Protein AF-A0A494TK35-F1 (afdb_monomer_lite)

Structure (mmCIF, N/CA/C/O backbone):
data_AF-A0A494TK35-F1
#
_entry.id   AF-A0A494TK35-F1
#
loop_
_atom_site.group_PDB
_atom_site.id
_atom_site.type_symbol
_atom_site.label_atom_id
_atom_site.label_alt_id
_atom_site.label_comp_id
_atom_site.label_asym_id
_atom_site.label_entity_id
_atom_site.label_seq_id
_atom_site.pdbx_PDB_ins_code
_atom_site.Cartn_x
_atom_site.Cartn_y
_atom_site.Cartn_z
_atom_site.occupancy
_atom_site.B_iso_or_equiv
_atom_site.auth_seq_id
_atom_site.auth_comp_id
_atom_site.auth_asym_id
_atom_site.auth_atom_id
_atom_site.pdbx_PDB_model_num
ATOM 1 N N . MET A 1 1 ? 1.344 -13.388 4.707 1.00 90.31 1 MET A N 1
ATOM 2 C CA . MET A 1 1 ? 0.803 -12.014 4.711 1.00 90.31 1 MET A CA 1
ATOM 3 C C . MET A 1 1 ? 1.787 -11.146 5.475 1.00 90.31 1 MET A C 1
ATOM 5 O O . MET A 1 1 ? 2.306 -11.636 6.470 1.00 90.31 1 MET A O 1
ATOM 9 N N . PHE A 1 2 ? 2.094 -9.941 5.004 1.00 96.75 2 PHE A N 1
ATOM 10 C CA . PHE A 1 2 ? 3.067 -9.045 5.639 1.00 96.75 2 PHE A CA 1
ATOM 11 C C . PHE A 1 2 ? 2.561 -7.603 5.620 1.00 96.75 2 PHE A C 1
ATOM 13 O O . PHE A 1 2 ? 1.831 -7.220 4.705 1.00 96.75 2 PHE A O 1
ATOM 20 N N . LEU A 1 3 ? 2.936 -6.822 6.632 1.00 97.62 3 LEU A N 1
ATOM 21 C CA . LEU A 1 3 ? 2.559 -5.416 6.728 1.00 97.62 3 LEU A CA 1
ATOM 22 C C . LEU A 1 3 ? 3.339 -4.585 5.713 1.00 97.62 3 LEU A C 1
ATOM 24 O O . LEU A 1 3 ? 4.561 -4.693 5.631 1.00 97.62 3 LEU A O 1
ATOM 28 N N . ILE A 1 4 ? 2.626 -3.751 4.957 1.00 97.44 4 ILE A N 1
ATOM 29 C CA . ILE A 1 4 ? 3.233 -2.799 4.033 1.00 97.44 4 ILE A CA 1
ATOM 30 C C . ILE A 1 4 ? 3.227 -1.425 4.694 1.00 97.44 4 ILE A C 1
ATOM 32 O O . ILE A 1 4 ? 2.168 -0.882 5.005 1.00 97.44 4 ILE A O 1
ATOM 36 N N . SER A 1 5 ? 4.417 -0.856 4.886 1.00 96.75 5 SER A N 1
ATOM 37 C CA . SER A 1 5 ? 4.551 0.553 5.251 1.00 96.75 5 SER A CA 1
ATOM 38 C C . SER A 1 5 ? 4.479 1.407 3.985 1.00 96.75 5 SER A C 1
ATOM 40 O O . SER A 1 5 ? 5.259 1.156 3.065 1.00 96.75 5 SER A O 1
ATOM 42 N N . PRO A 1 6 ? 3.602 2.422 3.924 1.00 97.06 6 PRO A N 1
ATOM 43 C CA . PRO A 1 6 ? 3.566 3.340 2.798 1.00 97.06 6 PRO A CA 1
ATOM 44 C C . PRO A 1 6 ? 4.872 4.120 2.642 1.00 97.06 6 PRO A C 1
ATOM 46 O O . PRO A 1 6 ? 5.490 4.535 3.625 1.00 97.06 6 PRO A O 1
ATOM 49 N N . HIS A 1 7 ? 5.271 4.345 1.397 1.00 94.56 7 HIS A N 1
ATOM 50 C CA . HIS A 1 7 ? 6.465 5.080 1.013 1.00 94.56 7 HIS A CA 1
ATOM 51 C C . HIS A 1 7 ? 6.313 5.576 -0.451 1.00 94.56 7 HIS A C 1
ATOM 53 O O . HIS A 1 7 ? 5.496 5.072 -1.220 1.00 94.56 7 HIS A O 1
ATOM 59 N N . ASP A 1 8 ? 7.126 6.537 -0.903 1.00 93.44 8 ASP A N 1
ATOM 60 C CA . ASP A 1 8 ? 6.942 7.108 -2.253 1.00 93.44 8 ASP A CA 1
ATOM 61 C C . ASP A 1 8 ? 7.886 6.581 -3.349 1.00 93.44 8 ASP A C 1
ATOM 63 O O . ASP A 1 8 ? 7.545 6.653 -4.534 1.00 93.44 8 ASP A O 1
ATOM 67 N N . THR A 1 9 ? 9.039 6.016 -2.981 1.00 93.81 9 THR A N 1
ATOM 68 C CA . THR A 1 9 ? 10.162 5.628 -3.866 1.00 93.81 9 THR A CA 1
ATOM 69 C C . THR A 1 9 ? 10.626 4.146 -3.814 1.00 93.81 9 THR A C 1
ATOM 71 O O . THR A 1 9 ? 10.634 3.490 -4.848 1.00 93.81 9 THR A O 1
ATOM 74 N N . ASN A 1 10 ? 10.961 3.586 -2.647 1.00 94.62 10 ASN A N 1
ATOM 75 C CA . ASN A 1 10 ? 11.311 2.175 -2.350 1.00 94.62 10 ASN A CA 1
ATOM 76 C C . ASN A 1 10 ? 10.281 1.092 -2.758 1.00 94.62 10 ASN A C 1
ATOM 78 O O . ASN A 1 10 ? 9.225 0.947 -2.169 1.00 94.62 10 ASN A O 1
ATOM 82 N N . VAL A 1 11 ? 10.612 0.209 -3.691 1.00 95.19 11 VAL A N 1
ATOM 83 C CA . VAL A 1 11 ? 9.706 -0.898 -4.057 1.00 95.19 11 VAL A CA 1
ATOM 84 C C . VAL A 1 11 ? 9.298 -1.755 -2.843 1.00 95.19 11 VAL A C 1
ATOM 86 O O . VAL A 1 11 ? 10.131 -2.062 -1.995 1.00 95.19 11 VAL A O 1
ATOM 89 N N . VAL A 1 12 ? 8.018 -2.142 -2.779 1.00 96.06 12 VAL A N 1
ATOM 90 C CA . VAL A 1 12 ? 7.505 -3.081 -1.769 1.00 96.06 12 VAL A CA 1
ATOM 91 C C . VAL A 1 12 ? 8.184 -4.439 -1.949 1.00 96.06 12 VAL A C 1
ATOM 93 O O . VAL A 1 12 ? 8.116 -5.024 -3.032 1.00 96.06 12 VAL A O 1
ATOM 96 N N . ASP A 1 13 ? 8.803 -4.939 -0.882 1.00 94.88 13 ASP A N 1
ATOM 97 C CA . ASP A 1 13 ? 9.536 -6.205 -0.855 1.00 94.88 13 ASP A CA 1
ATOM 98 C C . ASP A 1 13 ? 9.094 -7.055 0.359 1.00 94.88 13 ASP A C 1
ATOM 100 O O . ASP A 1 13 ? 9.131 -6.553 1.487 1.00 94.88 13 ASP A O 1
ATOM 104 N N . PRO A 1 14 ? 8.638 -8.309 0.170 1.00 95.25 14 PRO A N 1
ATOM 105 C CA . PRO A 1 14 ? 8.429 -8.977 -1.116 1.00 95.25 14 PRO A CA 1
ATOM 106 C C . PRO A 1 14 ? 7.322 -8.312 -1.936 1.00 95.25 14 PRO A C 1
ATOM 108 O O . PRO A 1 14 ? 6.370 -7.758 -1.395 1.00 95.25 14 PRO A O 1
ATOM 111 N N . LEU A 1 15 ? 7.418 -8.395 -3.262 1.00 96.12 15 LEU A N 1
ATOM 112 C CA . LEU A 1 15 ? 6.379 -7.865 -4.140 1.00 96.12 15 LEU A CA 1
ATOM 113 C C . LEU A 1 15 ? 5.086 -8.697 -3.988 1.00 96.12 15 LEU A C 1
ATOM 115 O O . LEU A 1 15 ? 5.101 -9.894 -4.292 1.00 96.12 15 LEU A O 1
ATOM 119 N N . PRO A 1 16 ? 3.956 -8.107 -3.558 1.00 97.12 16 PRO A N 1
ATOM 120 C CA . PRO A 1 16 ? 2.743 -8.863 -3.275 1.00 97.12 16 PRO A CA 1
ATOM 121 C C . PRO A 1 16 ? 2.026 -9.318 -4.555 1.00 97.12 16 PRO A C 1
ATOM 123 O O . PRO A 1 16 ? 2.019 -8.620 -5.572 1.00 97.12 16 PRO A O 1
ATOM 126 N N . LYS A 1 17 ? 1.353 -10.472 -4.481 1.00 96.94 17 LYS A N 1
ATOM 127 C CA . LYS A 1 17 ? 0.409 -10.971 -5.498 1.00 96.94 17 LYS A CA 1
ATOM 128 C C . LYS A 1 17 ? -0.942 -10.259 -5.431 1.00 96.94 17 LYS A C 1
ATOM 130 O O . LYS A 1 17 ? -1.565 -10.035 -6.462 1.00 96.94 17 LYS A O 1
ATOM 135 N N . SER A 1 18 ? -1.380 -9.922 -4.222 1.00 97.56 18 SER A N 1
ATOM 136 C CA . SER A 1 18 ? -2.591 -9.149 -3.940 1.00 97.56 18 SER A CA 1
ATOM 137 C C . SER A 1 18 ? -2.452 -8.426 -2.601 1.00 97.56 18 SER A C 1
ATOM 139 O O . SER A 1 18 ? -1.551 -8.725 -1.810 1.00 97.56 18 SER A O 1
ATOM 141 N N . LEU A 1 19 ? -3.356 -7.489 -2.333 1.00 98.00 19 LEU A N 1
ATOM 142 C CA . LEU A 1 19 ? -3.403 -6.712 -1.099 1.00 98.00 19 LEU A CA 1
ATOM 143 C C . LEU A 1 19 ? -4.675 -7.018 -0.305 1.00 98.00 19 LEU A C 1
ATOM 145 O O . LEU A 1 19 ? -5.691 -7.436 -0.864 1.00 98.00 19 LEU A O 1
ATOM 149 N N . ARG A 1 20 ? -4.624 -6.757 0.998 1.00 98.06 20 ARG A N 1
ATOM 150 C CA . ARG A 1 20 ? -5.780 -6.692 1.891 1.00 98.06 20 ARG A CA 1
ATOM 151 C C . ARG A 1 20 ? -5.749 -5.381 2.660 1.00 98.06 20 ARG A C 1
ATOM 153 O O . ARG A 1 20 ? -4.713 -5.046 3.230 1.00 98.06 20 ARG A O 1
ATOM 160 N N . ALA A 1 21 ? -6.877 -4.685 2.699 1.00 98.25 21 ALA A N 1
ATOM 161 C CA . ALA A 1 21 ? -7.082 -3.563 3.600 1.00 98.25 21 ALA A CA 1
ATOM 162 C C . ALA A 1 21 ? -7.632 -4.087 4.932 1.00 98.25 21 ALA A C 1
ATOM 164 O O . ALA A 1 21 ? -8.712 -4.668 4.969 1.00 98.25 21 ALA A O 1
ATOM 165 N N . ASP A 1 22 ? -6.899 -3.916 6.029 1.00 97.94 22 ASP A N 1
ATOM 166 C CA . ASP A 1 22 ? -7.376 -4.299 7.365 1.00 97.94 22 ASP A CA 1
ATOM 167 C C . ASP A 1 22 ? -8.236 -3.197 8.003 1.00 97.94 22 ASP A C 1
ATOM 169 O O . ASP A 1 22 ? -9.096 -3.483 8.836 1.00 97.94 22 ASP A O 1
ATOM 173 N N . THR A 1 23 ? -8.077 -1.950 7.556 1.00 98.56 23 THR A N 1
ATOM 174 C CA . THR A 1 23 ? -8.940 -0.822 7.921 1.00 98.56 23 THR A CA 1
ATOM 175 C C . THR A 1 23 ? -9.533 -0.172 6.676 1.00 98.56 23 THR A C 1
ATOM 177 O O . THR A 1 23 ? -8.951 -0.228 5.593 1.00 98.56 23 THR A O 1
ATOM 180 N N . ALA A 1 24 ? -10.710 0.439 6.823 1.00 98.38 24 ALA A N 1
ATOM 181 C CA . ALA A 1 24 ? -11.284 1.259 5.765 1.00 98.38 24 ALA A CA 1
ATOM 182 C C . ALA A 1 24 ? -10.508 2.577 5.633 1.00 98.38 24 ALA A C 1
ATOM 184 O O . ALA A 1 24 ? -9.993 3.100 6.624 1.00 98.38 24 ALA A O 1
ATOM 185 N N . GLY A 1 25 ? -10.456 3.138 4.429 1.00 98.38 25 GLY A N 1
ATOM 186 C CA . GLY A 1 25 ? -9.776 4.406 4.192 1.00 98.38 25 GLY A CA 1
ATOM 187 C C . GLY A 1 25 ? -9.356 4.590 2.745 1.00 98.38 25 GLY A C 1
ATOM 188 O O . GLY A 1 25 ? -9.962 4.044 1.826 1.00 98.38 25 GLY A O 1
ATOM 189 N N . VAL A 1 26 ? -8.302 5.377 2.558 1.00 98.56 26 VAL A N 1
ATOM 190 C CA . VAL A 1 26 ? -7.724 5.677 1.252 1.00 98.56 26 VAL A CA 1
ATOM 191 C C . VAL A 1 26 ? -6.493 4.808 1.045 1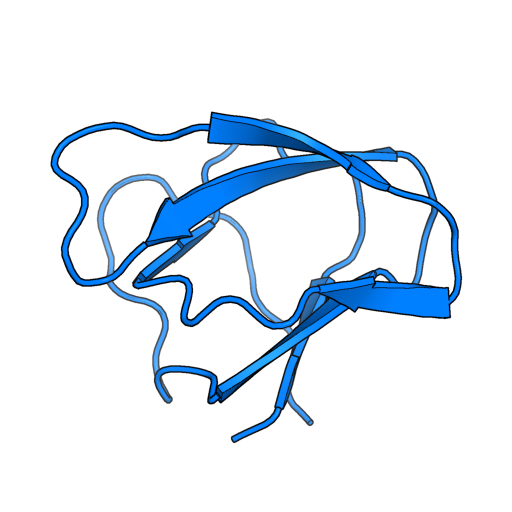.00 98.56 26 VAL A C 1
ATOM 193 O O . VAL A 1 26 ? -5.623 4.736 1.914 1.00 98.56 26 VAL A O 1
ATOM 196 N N . LEU A 1 27 ? -6.412 4.178 -0.120 1.00 98.50 27 LEU A N 1
ATOM 197 C CA . LEU A 1 27 ? -5.277 3.406 -0.597 1.00 98.50 27 LEU A CA 1
ATOM 198 C C . LEU A 1 27 ? -4.721 4.052 -1.865 1.00 98.50 27 LEU A C 1
ATOM 200 O O . LEU A 1 27 ? -5.435 4.179 -2.856 1.00 98.50 27 LEU A O 1
ATOM 204 N N . ILE A 1 28 ? -3.444 4.428 -1.855 1.00 98.56 28 ILE A N 1
ATOM 205 C CA . ILE A 1 28 ? -2.765 4.990 -3.024 1.00 98.56 28 ILE A CA 1
ATOM 206 C C . ILE A 1 28 ? -1.690 4.004 -3.475 1.00 98.56 28 ILE A C 1
ATOM 208 O O . ILE A 1 28 ? -0.721 3.762 -2.757 1.00 98.56 28 ILE A O 1
ATOM 212 N N . ILE A 1 29 ? -1.842 3.429 -4.666 1.00 97.81 29 ILE A N 1
ATOM 213 C CA . ILE A 1 29 ? -0.940 2.384 -5.172 1.00 97.81 29 ILE A CA 1
ATOM 214 C C . ILE A 1 29 ? -0.437 2.681 -6.571 1.00 97.81 29 ILE A C 1
ATOM 216 O O . ILE A 1 29 ? -1.131 3.272 -7.388 1.00 97.81 29 ILE A O 1
ATOM 220 N N . GLN A 1 30 ? 0.761 2.195 -6.873 1.00 97.88 30 GLN A N 1
ATOM 221 C CA . GLN A 1 30 ? 1.281 2.114 -8.231 1.00 97.88 30 GLN A CA 1
ATOM 222 C C . GLN A 1 30 ? 1.577 0.651 -8.555 1.00 97.88 30 GLN A C 1
ATOM 224 O O . GLN A 1 30 ? 2.380 0.008 -7.874 1.00 97.88 30 GLN A O 1
ATOM 229 N N . GLY A 1 31 ? 0.916 0.122 -9.585 1.00 95.88 31 GLY A N 1
ATOM 230 C CA . GLY A 1 31 ? 1.147 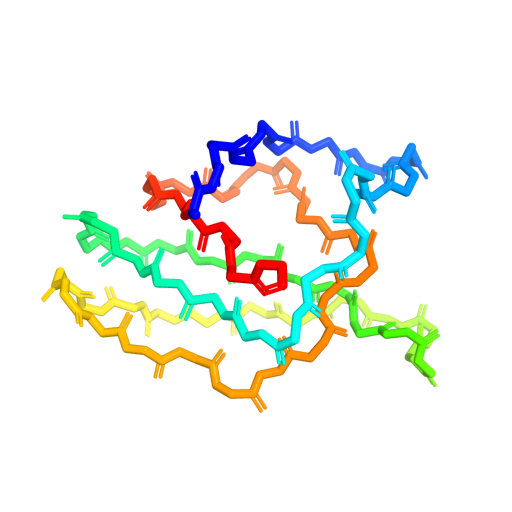-1.236 -10.077 1.00 95.88 31 GLY A CA 1
ATOM 231 C C . GLY A 1 31 ? 2.546 -1.421 -10.672 1.00 95.88 31 GLY A C 1
ATOM 232 O O . GLY A 1 31 ? 3.214 -0.446 -11.017 1.00 95.88 31 GLY A O 1
ATOM 233 N N . VAL A 1 32 ? 2.985 -2.675 -10.808 1.00 95.50 32 VAL A N 1
ATOM 234 C CA . VAL A 1 32 ? 4.295 -3.037 -11.395 1.00 95.50 32 VAL A CA 1
ATOM 235 C C . VAL A 1 32 ? 4.508 -2.420 -12.778 1.00 95.50 32 VAL A C 1
ATOM 237 O O . VAL A 1 32 ? 5.559 -1.823 -13.008 1.00 95.50 32 VAL A O 1
ATOM 240 N N . ASP A 1 33 ? 3.483 -2.479 -13.628 1.00 92.25 33 ASP A N 1
ATOM 241 C CA . ASP A 1 33 ? 3.533 -2.026 -15.024 1.00 92.25 33 ASP A CA 1
ATOM 242 C C . ASP A 1 33 ? 2.934 -0.623 -15.227 1.00 92.25 33 ASP A C 1
ATOM 244 O O . ASP A 1 33 ? 2.711 -0.188 -16.354 1.00 92.25 33 ASP A O 1
ATOM 248 N N . SER A 1 34 ? 2.654 0.103 -14.138 1.00 94.06 34 SER A N 1
ATOM 249 C CA . SER A 1 34 ? 2.104 1.459 -14.211 1.00 94.06 34 SER A CA 1
ATOM 250 C C . SER A 1 34 ? 3.183 2.516 -13.997 1.00 94.06 34 SER A C 1
ATOM 252 O O . SER A 1 34 ? 3.980 2.436 -13.059 1.00 94.06 34 SER A O 1
ATOM 254 N N . GLY A 1 35 ? 3.157 3.567 -14.820 1.00 94.62 35 GLY A N 1
ATOM 255 C CA . GLY A 1 35 ? 3.950 4.784 -14.623 1.00 94.62 35 GLY A CA 1
ATOM 256 C C . GLY A 1 35 ? 3.346 5.772 -13.616 1.00 94.62 35 GLY A C 1
ATOM 257 O O 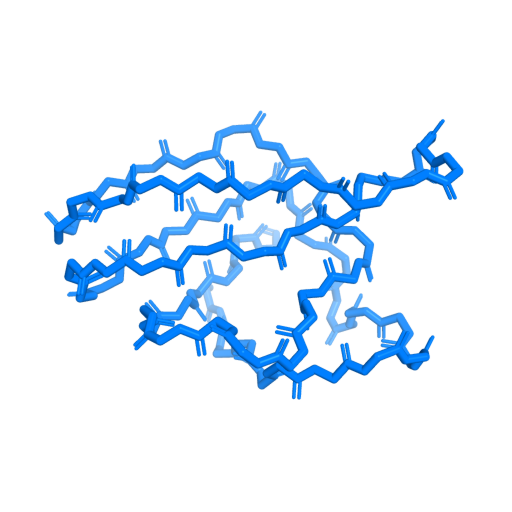. GLY A 1 35 ? 4.058 6.654 -13.145 1.00 94.62 35 GLY A O 1
ATOM 258 N N . ALA A 1 36 ? 2.067 5.617 -13.258 1.00 96.00 36 ALA A N 1
ATOM 259 C CA . ALA A 1 36 ? 1.335 6.550 -12.400 1.00 96.00 36 ALA A CA 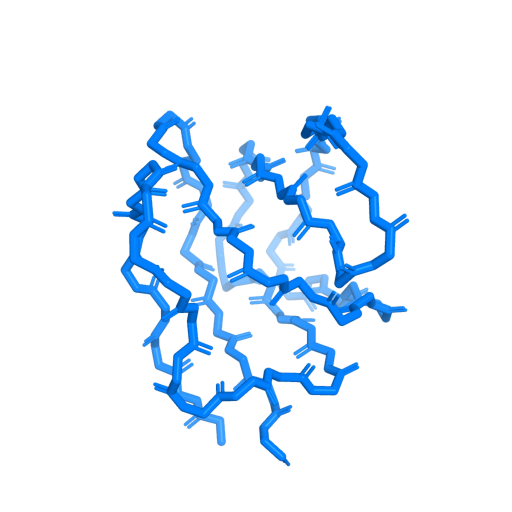1
ATOM 260 C C . ALA A 1 36 ? 0.611 5.836 -11.239 1.00 96.00 36 ALA A C 1
ATOM 262 O O . ALA A 1 36 ? 0.172 4.689 -11.403 1.00 96.00 36 ALA A O 1
ATOM 263 N N . PRO A 1 37 ? 0.480 6.478 -10.063 1.00 97.31 37 PRO A N 1
ATOM 264 C CA . PRO A 1 37 ? -0.320 5.950 -8.968 1.00 97.31 37 PRO A CA 1
ATOM 265 C C . PRO A 1 37 ? -1.825 6.148 -9.207 1.00 97.31 37 PRO A C 1
ATOM 267 O O . PRO A 1 37 ? -2.242 7.042 -9.942 1.00 97.31 37 PRO A O 1
ATOM 270 N N . VAL A 1 38 ? -2.632 5.332 -8.536 1.00 97.00 38 VAL A N 1
ATOM 271 C CA . VAL A 1 38 ? -4.096 5.411 -8.496 1.00 97.00 38 VAL A CA 1
ATOM 272 C C . VAL A 1 38 ? -4.547 5.430 -7.040 1.00 97.00 38 VAL A C 1
ATOM 274 O O . VAL A 1 38 ? -3.968 4.740 -6.198 1.00 97.00 38 VAL A O 1
ATOM 277 N N . THR A 1 39 ? -5.591 6.207 -6.764 1.00 98.31 39 THR A N 1
ATOM 278 C CA . THR A 1 39 ? -6.223 6.311 -5.448 1.00 98.31 39 THR A CA 1
ATOM 279 C C . THR A 1 39 ? -7.524 5.518 -5.425 1.00 98.31 39 THR A C 1
ATOM 281 O O . THR A 1 39 ? -8.359 5.660 -6.316 1.00 98.31 39 THR A O 1
ATOM 284 N N . LEU A 1 40 ? -7.698 4.702 -4.392 1.00 97.88 40 LEU A N 1
ATOM 285 C CA . LEU A 1 40 ? -8.851 3.842 -4.161 1.00 97.88 40 LEU A CA 1
ATOM 286 C C . LEU A 1 40 ? -9.407 4.123 -2.764 1.00 97.88 40 LEU A C 1
ATOM 288 O O . LEU A 1 40 ? -8.640 4.279 -1.814 1.00 97.88 40 LEU A O 1
ATOM 292 N N . ASN A 1 41 ? -10.729 4.143 -2.626 1.00 98.44 41 ASN A N 1
ATOM 293 C CA . ASN A 1 41 ? -11.363 4.027 -1.315 1.00 98.44 41 ASN A CA 1
ATOM 294 C C . ASN A 1 41 ? -11.588 2.544 -1.049 1.00 98.44 41 ASN A C 1
ATOM 296 O O . ASN A 1 41 ? -12.201 1.876 -1.878 1.00 98.44 41 ASN A O 1
ATOM 300 N N . VAL A 1 42 ? -11.093 2.054 0.081 1.00 98.31 42 VAL A N 1
ATOM 301 C CA . VAL A 1 42 ? -11.164 0.638 0.449 1.00 98.31 42 VAL A CA 1
ATOM 302 C C . VAL A 1 42 ? -11.973 0.455 1.724 1.00 98.31 42 VAL A C 1
ATOM 304 O O . VAL A 1 42 ? -11.938 1.296 2.628 1.00 98.31 42 VAL A O 1
ATOM 307 N N . ALA A 1 43 ? -12.697 -0.654 1.806 1.00 98.62 43 ALA A N 1
ATOM 308 C CA . ALA A 1 43 ? -13.382 -1.097 3.010 1.00 98.62 43 ALA A CA 1
ATOM 309 C C . ALA A 1 43 ? -12.485 -2.007 3.865 1.00 98.62 43 ALA A C 1
ATOM 311 O O . ALA A 1 43 ? -11.559 -2.658 3.378 1.00 98.62 43 ALA A O 1
ATOM 312 N N . ALA A 1 44 ? -12.787 -2.099 5.162 1.00 98.25 44 ALA A N 1
ATOM 313 C CA . ALA A 1 44 ? -12.099 -3.035 6.043 1.00 98.25 44 ALA A CA 1
ATOM 314 C C . ALA A 1 44 ? -12.382 -4.486 5.615 1.00 98.25 44 ALA A C 1
ATOM 316 O O . ALA A 1 44 ? -13.530 -4.884 5.419 1.00 98.25 44 ALA A O 1
ATOM 317 N N . GLY A 1 45 ? -11.325 -5.282 5.488 1.00 97.62 45 GLY A N 1
ATOM 318 C CA . GLY A 1 45 ? -11.361 -6.660 5.010 1.00 97.62 45 GLY A CA 1
ATOM 319 C C . GLY A 1 45 ? -11.365 -6.815 3.488 1.00 97.62 45 GLY A C 1
ATOM 320 O O . GLY A 1 45 ? -11.296 -7.954 3.017 1.00 97.62 45 GLY A O 1
ATOM 321 N N . GLU A 1 46 ? -11.416 -5.717 2.728 1.00 98.38 46 GLU A N 1
ATOM 322 C CA . GLU A 1 46 ? -11.414 -5.748 1.267 1.00 98.38 46 GLU A CA 1
ATOM 323 C C . GLU A 1 46 ? -10.102 -6.324 0.730 1.00 98.38 46 GLU A C 1
ATOM 325 O O . GLU A 1 46 ? -9.007 -6.031 1.224 1.00 98.38 46 GLU A O 1
ATOM 330 N N . ARG A 1 47 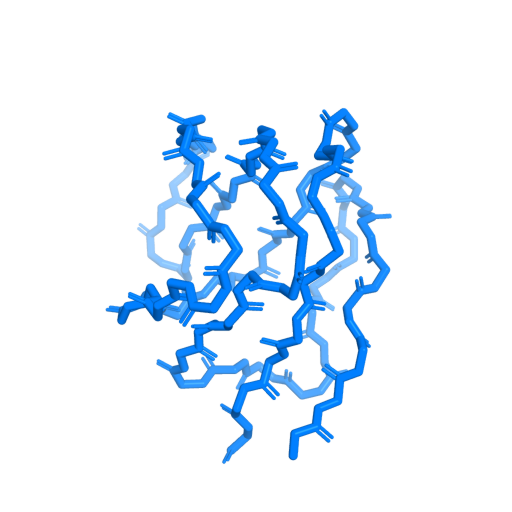? -10.220 -7.161 -0.302 1.00 97.38 47 ARG A N 1
ATOM 331 C CA . ARG A 1 47 ? -9.088 -7.710 -1.039 1.00 97.38 47 ARG A CA 1
ATOM 332 C C . ARG A 1 47 ? -8.966 -6.994 -2.376 1.00 97.38 47 ARG A C 1
ATOM 334 O O . ARG A 1 47 ? -9.936 -6.905 -3.118 1.00 97.38 47 ARG A O 1
ATOM 341 N N . ILE A 1 48 ? -7.754 -6.552 -2.684 1.00 97.31 48 ILE A N 1
ATOM 342 C 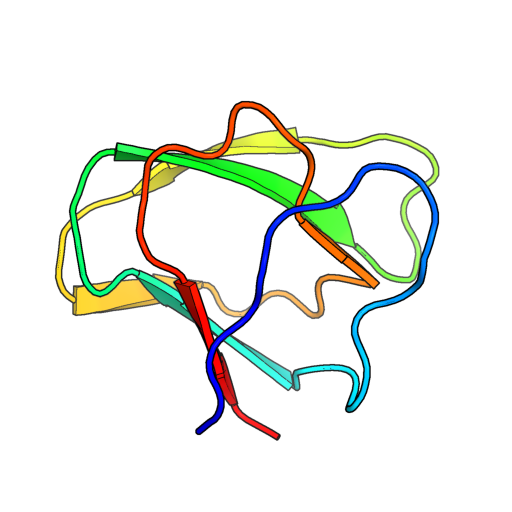CA . ILE A 1 48 ? -7.428 -5.858 -3.923 1.00 97.31 48 ILE A CA 1
ATOM 343 C C . ILE A 1 48 ? -6.471 -6.752 -4.708 1.00 97.31 48 ILE A C 1
ATOM 345 O O . ILE A 1 48 ? -5.307 -6.920 -4.336 1.00 97.31 48 ILE A O 1
ATOM 349 N N . ASP A 1 49 ? -6.957 -7.339 -5.799 1.00 96.44 49 ASP A N 1
ATOM 350 C CA . ASP A 1 49 ? -6.189 -8.259 -6.644 1.00 96.44 49 ASP A CA 1
ATOM 351 C C . ASP A 1 49 ? -5.300 -7.501 -7.644 1.00 96.44 49 ASP A C 1
ATOM 353 O O . ASP A 1 49 ? -5.409 -7.631 -8.860 1.00 96.44 49 ASP A O 1
ATOM 357 N N . VAL A 1 50 ? -4.400 -6.679 -7.097 1.00 95.38 50 VAL A N 1
ATOM 358 C CA . VAL A 1 50 ? -3.398 -5.911 -7.841 1.00 95.38 50 VAL A CA 1
ATOM 359 C C . VAL A 1 50 ? -2.013 -6.188 -7.270 1.00 95.38 50 VAL A C 1
ATOM 361 O O . VAL A 1 50 ? -1.793 -6.158 -6.058 1.00 95.38 50 VAL A O 1
ATOM 364 N N . ARG A 1 51 ? -1.043 -6.375 -8.167 1.00 96.81 51 ARG A N 1
ATOM 365 C CA . ARG A 1 51 ? 0.382 -6.387 -7.826 1.00 96.81 51 ARG A CA 1
ATOM 366 C C . ARG A 1 51 ? 0.892 -4.954 -7.700 1.00 96.81 51 ARG A C 1
ATOM 368 O O . ARG A 1 51 ? 1.296 -4.340 -8.689 1.00 96.81 51 ARG A O 1
ATOM 375 N N . ALA A 1 52 ? 0.838 -4.406 -6.491 1.00 96.50 52 ALA A N 1
ATOM 376 C CA . ALA A 1 52 ? 1.340 -3.065 -6.210 1.00 96.50 52 ALA A CA 1
ATOM 377 C C . ALA A 1 52 ? 2.863 -3.078 -6.016 1.00 96.50 52 ALA A C 1
ATOM 379 O O . ALA A 1 52 ? 3.377 -3.778 -5.148 1.00 96.50 52 ALA A O 1
ATOM 380 N N . LYS A 1 53 ? 3.578 -2.278 -6.815 1.00 97.12 53 LYS A N 1
ATOM 381 C CA . LYS A 1 53 ? 5.022 -2.038 -6.675 1.00 97.12 53 LYS A CA 1
ATOM 382 C C . LYS A 1 53 ? 5.319 -0.978 -5.620 1.00 97.12 53 LYS A C 1
ATOM 384 O O . LYS A 1 53 ? 6.335 -1.072 -4.942 1.00 97.12 53 LYS A O 1
ATOM 389 N N . LEU A 1 54 ? 4.456 0.032 -5.502 1.00 97.44 54 LEU A N 1
ATOM 390 C CA . LEU A 1 54 ? 4.558 1.089 -4.495 1.00 97.44 54 LEU A CA 1
ATOM 391 C C . LEU A 1 54 ? 3.198 1.287 -3.823 1.00 97.44 54 LEU A C 1
ATOM 393 O O . LEU A 1 54 ? 2.171 1.264 -4.506 1.00 97.44 54 LEU A O 1
ATOM 397 N N . VAL A 1 55 ? 3.210 1.542 -2.517 1.00 97.69 55 VAL A N 1
ATOM 398 C CA . VAL A 1 55 ? 2.058 2.038 -1.754 1.00 97.69 55 VAL A CA 1
ATOM 399 C C . VAL A 1 55 ? 2.438 3.423 -1.255 1.00 97.69 55 VAL A C 1
ATOM 401 O O . VAL A 1 55 ? 3.312 3.528 -0.409 1.00 97.69 55 VAL A O 1
ATOM 404 N N . LYS A 1 56 ? 1.837 4.477 -1.809 1.00 98.06 56 LYS A N 1
ATOM 405 C CA . LYS A 1 56 ? 2.278 5.864 -1.607 1.00 98.06 56 LYS A CA 1
ATOM 406 C C . LYS A 1 56 ? 1.919 6.394 -0.225 1.00 98.06 56 LYS A C 1
ATOM 408 O O . LYS A 1 56 ? 0.914 5.982 0.370 1.00 98.06 56 LYS A O 1
ATOM 413 N N . THR A 1 57 ? 2.706 7.360 0.244 1.00 96.88 57 THR A N 1
ATOM 414 C CA . THR A 1 57 ? 2.342 8.160 1.417 1.00 96.88 57 THR A CA 1
ATOM 415 C C . THR A 1 57 ? 1.012 8.883 1.160 1.00 96.88 57 THR A C 1
ATOM 417 O O . THR A 1 57 ? 0.626 9.136 0.019 1.00 96.88 57 THR A O 1
ATOM 420 N N . GLY A 1 58 ? 0.231 9.111 2.220 1.00 96.69 58 GLY A N 1
ATOM 421 C CA . GLY A 1 58 ? -1.174 9.534 2.108 1.00 96.69 58 GLY A CA 1
ATOM 422 C C . GLY A 1 58 ? -2.181 8.379 2.027 1.00 96.69 58 GLY A C 1
ATOM 423 O O . GLY A 1 58 ? -3.380 8.611 2.163 1.00 96.69 58 GLY A O 1
ATOM 424 N N . THR A 1 59 ? -1.713 7.133 1.890 1.00 98.25 59 THR A N 1
ATOM 425 C CA . THR A 1 59 ? -2.515 5.943 2.215 1.00 98.25 59 THR A CA 1
ATOM 426 C C . THR A 1 59 ? -2.867 5.964 3.704 1.00 98.25 59 THR A C 1
ATOM 428 O O . THR A 1 59 ? -1.975 6.008 4.550 1.00 98.25 59 THR A O 1
ATOM 431 N N . THR A 1 60 ? -4.161 5.948 4.025 1.00 98.50 60 THR A N 1
ATOM 432 C CA . THR A 1 60 ? -4.673 5.965 5.406 1.00 98.50 60 THR A CA 1
ATOM 433 C C . THR A 1 60 ? -5.161 4.598 5.874 1.00 98.50 60 THR A C 1
ATOM 435 O O . THR A 1 60 ? -5.231 4.356 7.078 1.00 98.50 60 THR A O 1
ATOM 438 N N . ALA A 1 61 ? -5.469 3.692 4.941 1.00 98.31 61 ALA A N 1
ATOM 439 C CA . ALA A 1 61 ? -5.803 2.310 5.256 1.00 98.31 61 ALA A CA 1
ATOM 440 C C . ALA A 1 61 ? -4.549 1.511 5.653 1.00 98.31 61 ALA A C 1
ATOM 442 O O . ALA A 1 61 ? -3.476 1.671 5.071 1.00 98.31 61 ALA A O 1
ATOM 443 N N . THR A 1 62 ? -4.684 0.606 6.619 1.00 98.38 62 THR A N 1
ATOM 444 C CA . THR A 1 62 ? -3.642 -0.367 6.960 1.00 98.38 62 THR A CA 1
ATOM 445 C C . THR A 1 62 ? -3.669 -1.489 5.933 1.00 98.38 62 THR A C 1
ATOM 447 O O . THR A 1 62 ? -4.691 -2.159 5.782 1.00 98.38 62 THR A O 1
ATOM 450 N N . ILE A 1 63 ? -2.558 -1.691 5.222 1.00 98.19 63 ILE A N 1
ATOM 451 C CA . ILE A 1 63 ? -2.486 -2.626 4.097 1.00 98.19 63 ILE A CA 1
ATOM 452 C C . ILE A 1 63 ? -1.515 -3.756 4.380 1.00 98.19 63 ILE A C 1
ATOM 454 O O . ILE A 1 63 ? -0.355 -3.534 4.732 1.00 98.19 63 ILE A O 1
ATOM 458 N N . HIS A 1 64 ? -1.972 -4.972 4.118 1.00 98.06 64 HIS A N 1
ATOM 459 C CA . HIS A 1 64 ? -1.146 -6.162 4.122 1.00 98.06 64 HIS A CA 1
ATOM 460 C C . HIS A 1 64 ? -0.994 -6.748 2.715 1.00 98.06 64 HIS A C 1
ATOM 462 O O . HIS A 1 64 ? -1.956 -6.848 1.953 1.00 98.06 64 HIS A O 1
ATOM 468 N N . GLY A 1 65 ? 0.221 -7.176 2.379 1.00 97.69 65 GLY A N 1
ATOM 469 C CA . GLY A 1 65 ? 0.528 -7.891 1.146 1.00 97.69 65 GLY A CA 1
ATOM 470 C C . GLY A 1 65 ? 0.406 -9.406 1.307 1.00 97.69 65 GLY A C 1
ATOM 471 O O . GLY A 1 65 ? 0.825 -9.986 2.316 1.00 97.69 65 GLY A O 1
ATOM 472 N N . PHE A 1 66 ? -0.126 -10.075 0.287 1.00 97.12 66 PHE A N 1
ATOM 473 C CA . PHE A 1 66 ? -0.034 -11.526 0.137 1.00 97.12 66 PHE A CA 1
ATOM 474 C C . PHE A 1 66 ? 1.152 -11.875 -0.766 1.00 97.12 66 PHE A C 1
ATOM 476 O O . PHE A 1 66 ? 1.099 -11.626 -1.969 1.00 97.12 66 PHE A O 1
ATOM 483 N N . ALA A 1 67 ? 2.211 -12.441 -0.180 1.00 82.44 67 ALA A N 1
ATOM 484 C CA . ALA A 1 67 ? 3.368 -12.978 -0.905 1.00 82.44 67 ALA A CA 1
ATOM 485 C C . ALA A 1 67 ? 3.029 -14.288 -1.628 1.00 82.44 67 ALA A C 1
ATOM 487 O O . ALA A 1 67 ? 2.174 -15.066 -1.136 1.00 82.44 67 ALA A O 1
#

InterPro domains:
  IPR061180 Spike base protein Rcc01079-like [NF048002] (1-66)

Radius of gyration: 10.21 Å; chains: 1; bounding box: 25×22×23 Å

Secondary structure (DSSP, 8-state):
-EEEPP-SSS--SSPPSEEEESS-EEEEEEETT-SS-EEEEE-TT-EE---EEEE-TT--S-EEEE-

Foldseek 3Di:
DAWDDAAAPQWDPPFFQKKFFQAWDKWWFAAPPGPDIDIDGDHHGDIGRTRGRHTHPVTPTTMDGHD

Organism: Sphingomonas paeninsulae (NCBI:txid2319844)

pLDDT: mean 96.71, std 2.41, range [82.44, 98.62]

Sequence (67 aa):
MFLISPHDTNVVDPLPKSLRADTAGVLIIQGVDSGAPVTLNVAAGERIDVRAKLVKTGTTATIHGFA